Protein AF-A0A354HDQ8-F1 (afdb_monomer_lite)

Radius of gyration: 20.02 Å; chains: 1; bounding box: 55×34×52 Å

Structure (mmCIF, N/CA/C/O backbone):
data_AF-A0A354HDQ8-F1
#
_entry.id   AF-A0A354HDQ8-F1
#
loop_
_atom_site.group_PDB
_atom_site.id
_atom_site.type_symbol
_atom_site.label_atom_id
_atom_site.label_alt_id
_atom_site.label_comp_id
_atom_site.label_asym_id
_atom_site.label_entity_id
_atom_site.label_seq_id
_atom_site.pdbx_PDB_ins_code
_atom_site.Cartn_x
_atom_site.Cartn_y
_atom_site.Cartn_z
_atom_site.occupancy
_atom_site.B_iso_or_equiv
_atom_site.auth_seq_id
_atom_site.auth_comp_id
_atom_site.auth_asym_id
_atom_site.auth_atom_id
_atom_site.pdbx_PDB_model_num
ATOM 1 N N . LYS A 1 1 ? -26.393 16.013 21.758 1.00 36.31 1 LYS A N 1
ATOM 2 C CA . LYS A 1 1 ? -26.424 15.023 20.652 1.00 36.31 1 LYS A CA 1
ATOM 3 C C . LYS A 1 1 ? -25.541 15.597 19.559 1.00 36.31 1 LYS A C 1
ATOM 5 O O . LYS A 1 1 ? -26.061 16.312 18.716 1.00 36.31 1 LYS A O 1
ATOM 10 N N . GLU A 1 2 ? -24.229 15.414 19.644 1.00 42.50 2 GLU A N 1
ATOM 11 C CA . GLU A 1 2 ? -23.310 16.188 18.806 1.00 42.50 2 GLU A CA 1
ATOM 12 C C . GLU A 1 2 ? -22.021 15.408 18.536 1.00 42.50 2 GLU A C 1
ATOM 14 O O . GLU A 1 2 ? -20.944 15.902 18.801 1.00 42.50 2 GLU A O 1
ATOM 19 N N . ASP A 1 3 ? -22.123 14.172 18.032 1.00 46.25 3 ASP A N 1
ATOM 20 C CA . ASP A 1 3 ? -20.923 13.340 17.800 1.00 46.25 3 ASP A CA 1
ATOM 21 C C . ASP A 1 3 ? -20.994 12.441 16.548 1.00 46.25 3 ASP A C 1
ATOM 23 O O . ASP A 1 3 ? -20.038 11.743 16.232 1.00 46.25 3 ASP A O 1
ATOM 27 N N . ALA A 1 4 ? -22.098 12.448 15.787 1.00 50.91 4 ALA A N 1
ATOM 28 C CA . ALA A 1 4 ? -22.224 11.590 14.597 1.00 50.91 4 ALA A CA 1
ATOM 29 C C . ALA A 1 4 ? -21.575 12.196 13.333 1.00 50.91 4 ALA A C 1
ATOM 31 O O . ALA A 1 4 ? -21.009 11.477 12.518 1.00 50.91 4 ALA A O 1
ATOM 32 N N . LYS A 1 5 ? -21.602 13.530 13.179 1.00 45.53 5 LYS A N 1
ATOM 33 C CA . LYS A 1 5 ? -21.113 14.203 11.958 1.00 45.53 5 LYS A CA 1
ATOM 34 C C . LYS A 1 5 ? -19.590 14.243 11.826 1.00 45.53 5 LYS A C 1
ATOM 36 O O . LYS A 1 5 ? -19.091 14.272 10.709 1.00 45.53 5 LYS A O 1
ATOM 41 N N . THR A 1 6 ? -18.854 14.273 12.931 1.00 53.34 6 THR A N 1
ATOM 42 C CA . THR A 1 6 ? -17.383 14.261 12.925 1.00 53.34 6 THR A CA 1
ATOM 43 C C . THR A 1 6 ? -16.855 12.871 12.572 1.00 53.34 6 THR A C 1
ATOM 45 O O . THR A 1 6 ? -16.065 12.744 11.643 1.00 53.34 6 THR A O 1
ATOM 48 N N . GLY A 1 7 ? -17.393 11.813 13.190 1.00 56.94 7 GLY A N 1
ATOM 49 C CA . GLY A 1 7 ? -16.960 10.432 12.935 1.00 56.94 7 GLY A CA 1
ATOM 50 C C . GLY A 1 7 ? -17.197 9.915 11.506 1.00 56.94 7 GLY A C 1
ATOM 51 O O . GLY A 1 7 ? -16.389 9.127 11.008 1.00 56.94 7 GLY A O 1
ATOM 52 N N . GLU A 1 8 ? -18.264 10.360 10.829 1.00 59.41 8 GLU A N 1
ATOM 53 C CA . GLU A 1 8 ? -18.515 10.045 9.409 1.00 59.41 8 GLU A CA 1
ATOM 54 C C . GLU A 1 8 ? -17.535 10.771 8.473 1.00 59.41 8 GLU A C 1
ATOM 56 O O . GLU A 1 8 ? -16.936 10.140 7.601 1.00 59.41 8 GLU A O 1
ATOM 61 N N . VAL A 1 9 ? -17.291 12.067 8.701 1.00 60.66 9 VAL A N 1
ATOM 62 C CA . VAL A 1 9 ? -16.349 12.870 7.897 1.00 60.66 9 VAL A CA 1
ATOM 63 C C . VAL A 1 9 ? -14.912 12.359 8.036 1.00 60.66 9 VAL A C 1
ATOM 65 O O . VAL A 1 9 ? -14.161 12.334 7.058 1.00 60.66 9 VAL A O 1
ATOM 68 N N . ASP A 1 10 ? -14.517 11.925 9.232 1.00 72.69 10 ASP A N 1
ATOM 69 C CA . ASP A 1 10 ? -13.195 11.341 9.468 1.00 72.69 10 ASP A CA 1
ATOM 70 C C . ASP A 1 10 ? -13.047 9.955 8.814 1.00 72.69 10 ASP A C 1
ATOM 72 O O . ASP A 1 10 ? -11.975 9.624 8.298 1.00 72.69 10 ASP A O 1
ATOM 76 N N . ASN A 1 11 ? -14.128 9.167 8.745 1.00 76.56 11 ASN A N 1
ATOM 77 C CA . ASN A 1 11 ? -14.140 7.889 8.029 1.00 76.56 11 ASN A CA 1
ATOM 78 C C . ASN A 1 11 ? -14.019 8.059 6.513 1.00 76.56 11 ASN A C 1
ATOM 80 O O . ASN A 1 11 ? -13.222 7.355 5.893 1.00 76.56 11 ASN A O 1
ATOM 84 N N . GLU A 1 12 ? -14.758 8.994 5.909 1.00 79.81 12 GLU A N 1
ATOM 85 C CA . GLU A 1 12 ? -14.649 9.275 4.471 1.00 79.81 12 GLU A CA 1
ATOM 86 C C . GLU A 1 12 ? -13.236 9.719 4.086 1.00 79.81 12 GLU A C 1
ATOM 88 O O . GLU A 1 12 ? -12.674 9.224 3.107 1.00 79.81 12 GLU A O 1
ATOM 93 N N . LYS A 1 13 ? -12.616 10.598 4.884 1.00 82.06 13 LYS A N 1
ATOM 94 C CA . LYS A 1 13 ? -11.228 11.025 4.656 1.00 82.06 13 LYS A CA 1
ATOM 95 C C . LYS A 1 13 ? -10.245 9.864 4.765 1.00 82.06 13 LYS A C 1
ATOM 97 O O . LYS A 1 13 ? -9.374 9.726 3.907 1.00 82.06 13 LYS A O 1
ATOM 102 N N . ALA A 1 14 ? -10.384 9.025 5.792 1.00 81.38 14 ALA A N 1
ATOM 103 C CA . ALA A 1 14 ? -9.531 7.854 5.969 1.00 81.38 14 ALA A CA 1
ATOM 104 C C . ALA A 1 14 ? -9.691 6.855 4.812 1.00 81.38 14 ALA A C 1
ATOM 106 O O . ALA A 1 14 ? -8.696 6.342 4.300 1.00 81.38 14 ALA A O 1
ATOM 107 N N . LEU A 1 15 ? -10.927 6.615 4.367 1.00 85.69 15 LEU A N 1
ATOM 108 C CA . LEU A 1 15 ? -11.225 5.734 3.241 1.00 85.69 15 LEU A CA 1
ATOM 109 C C . LEU A 1 15 ? -10.657 6.288 1.933 1.00 85.69 15 LEU A C 1
ATOM 111 O O . LEU A 1 15 ? -10.042 5.541 1.175 1.00 85.69 15 LEU A O 1
ATOM 115 N N . SER A 1 16 ? -10.815 7.589 1.683 1.00 86.00 16 SER A N 1
ATOM 116 C CA . SER A 1 16 ? -10.243 8.250 0.509 1.00 86.00 16 SER A CA 1
ATOM 117 C C . SER A 1 16 ? -8.718 8.159 0.507 1.00 86.00 16 SER A C 1
ATOM 119 O O . SER A 1 16 ? -8.133 7.842 -0.524 1.00 86.00 16 SER A O 1
ATOM 121 N N . ALA A 1 17 ? -8.062 8.383 1.649 1.00 83.88 17 ALA A N 1
ATOM 122 C CA . ALA A 1 17 ? -6.611 8.251 1.761 1.00 83.88 17 ALA A CA 1
ATOM 123 C C . ALA A 1 17 ? -6.146 6.804 1.520 1.00 83.88 17 ALA A C 1
ATOM 125 O O . ALA A 1 17 ? -5.163 6.576 0.814 1.00 83.88 17 ALA A O 1
ATOM 126 N N . ALA A 1 18 ? -6.873 5.820 2.057 1.00 84.75 18 ALA A N 1
ATOM 127 C CA . ALA A 1 18 ? -6.582 4.408 1.834 1.00 84.75 18 ALA A CA 1
ATOM 128 C C . ALA A 1 18 ? -6.782 3.995 0.366 1.00 84.75 18 ALA A C 1
ATOM 130 O O . ALA A 1 18 ? -5.967 3.245 -0.168 1.00 84.75 18 ALA A O 1
ATOM 131 N N . GLN A 1 19 ? -7.813 4.517 -0.305 1.00 86.69 19 GLN A N 1
ATOM 132 C CA . GLN A 1 19 ? -8.024 4.333 -1.745 1.00 86.69 19 GLN A CA 1
ATOM 133 C C . GLN A 1 19 ? -6.866 4.917 -2.548 1.00 86.69 19 GLN A C 1
ATOM 135 O O . GLN A 1 19 ? -6.229 4.183 -3.296 1.00 86.69 19 GLN A O 1
ATOM 140 N N . SER A 1 20 ? -6.510 6.184 -2.311 1.00 85.06 20 SER A N 1
ATOM 141 C CA . SER A 1 20 ? -5.371 6.813 -2.986 1.00 85.06 20 SER A CA 1
ATOM 142 C C . SER A 1 20 ? -4.072 6.040 -2.770 1.00 85.06 20 SER A C 1
ATOM 144 O O . SER A 1 20 ? -3.265 5.928 -3.688 1.00 85.06 20 SER A O 1
ATOM 146 N N . PHE A 1 21 ? -3.868 5.462 -1.585 1.00 83.06 21 PHE A N 1
ATOM 147 C CA . PHE A 1 21 ? -2.718 4.608 -1.314 1.00 83.06 21 PHE A CA 1
ATOM 148 C C . PHE A 1 21 ? -2.748 3.303 -2.131 1.00 83.06 21 PHE A C 1
ATOM 150 O O . PHE A 1 21 ? -1.733 2.927 -2.717 1.00 83.06 21 PHE A O 1
ATOM 157 N N . VAL A 1 22 ? -3.899 2.624 -2.201 1.00 86.94 22 VAL A N 1
ATOM 158 C CA . VAL A 1 22 ? -4.090 1.409 -3.015 1.00 86.94 22 VAL A CA 1
ATOM 159 C C . VAL A 1 22 ? -3.864 1.697 -4.499 1.00 86.94 22 VAL A C 1
ATOM 161 O O . VAL A 1 22 ? -3.144 0.948 -5.161 1.00 86.94 22 VAL A O 1
ATOM 164 N N . ASP A 1 23 ? -4.416 2.798 -5.007 1.00 83.81 23 ASP A N 1
ATOM 165 C CA . ASP A 1 23 ? -4.226 3.239 -6.389 1.00 83.81 23 ASP A CA 1
ATOM 166 C C . ASP A 1 23 ? -2.753 3.553 -6.672 1.00 83.81 23 ASP A C 1
ATOM 168 O O . ASP A 1 23 ? -2.183 3.014 -7.621 1.00 83.81 23 ASP A O 1
ATOM 172 N N . SER A 1 24 ? -2.101 4.327 -5.796 1.00 82.38 24 SER A N 1
ATOM 173 C CA . SER A 1 24 ? -0.672 4.658 -5.922 1.00 82.38 24 SER A CA 1
ATOM 174 C C . SER A 1 24 ? 0.205 3.404 -5.948 1.00 82.38 24 SER A C 1
ATOM 176 O O . SER A 1 24 ? 1.128 3.297 -6.755 1.00 82.38 24 SER A O 1
ATOM 178 N N . TYR A 1 25 ? -0.090 2.422 -5.090 1.00 84.94 25 TYR A N 1
ATOM 179 C CA . TYR A 1 25 ? 0.607 1.137 -5.090 1.00 84.94 25 TYR A CA 1
ATOM 180 C C . TYR A 1 25 ? 0.400 0.385 -6.413 1.00 84.94 25 TYR A C 1
ATOM 182 O O . TYR A 1 25 ? 1.362 -0.109 -7.002 1.00 84.94 25 TYR A O 1
ATOM 190 N N . ASN A 1 26 ? -0.841 0.296 -6.898 1.00 84.75 26 ASN A N 1
ATOM 191 C CA . ASN A 1 26 ? -1.173 -0.438 -8.119 1.00 84.75 26 ASN A CA 1
ATOM 192 C C . ASN A 1 26 ? -0.547 0.201 -9.366 1.00 84.75 26 ASN A C 1
ATOM 194 O O . ASN A 1 26 ? -0.105 -0.516 -10.273 1.00 84.75 26 ASN A O 1
ATOM 198 N N . GLU A 1 27 ? -0.487 1.532 -9.406 1.00 83.06 27 GLU A N 1
ATOM 199 C CA . GLU A 1 27 ? 0.177 2.297 -10.459 1.00 83.06 27 GLU A CA 1
ATOM 200 C C . GLU A 1 27 ? 1.690 2.060 -10.441 1.00 83.06 27 GLU A C 1
ATOM 202 O O . GLU A 1 27 ? 2.273 1.721 -11.475 1.00 83.06 27 GLU A O 1
ATOM 207 N N . LEU A 1 28 ? 2.318 2.130 -9.262 1.00 78.25 28 LEU A N 1
ATOM 208 C CA . LEU A 1 28 ? 3.733 1.813 -9.078 1.00 78.25 28 LEU A CA 1
ATOM 209 C C . LEU A 1 28 ? 4.047 0.375 -9.511 1.00 78.25 28 LEU A C 1
ATOM 211 O O . LEU A 1 28 ? 4.993 0.143 -10.266 1.00 78.25 28 LEU A O 1
ATOM 215 N N . TYR A 1 29 ? 3.248 -0.596 -9.067 1.00 81.56 29 TYR A N 1
ATOM 216 C CA . TYR A 1 29 ? 3.413 -2.009 -9.403 1.00 81.56 29 TYR A CA 1
ATOM 217 C C . TYR A 1 29 ? 3.290 -2.253 -10.914 1.00 81.56 29 TYR A C 1
ATOM 219 O O . TYR A 1 29 ? 4.122 -2.937 -11.512 1.00 81.56 29 TYR A O 1
ATOM 227 N N . SER A 1 30 ? 2.296 -1.640 -11.561 1.00 80.88 30 SER A N 1
ATOM 228 C CA . SER A 1 30 ? 2.085 -1.781 -13.007 1.00 80.88 30 SER A CA 1
ATOM 229 C C . SER A 1 30 ? 3.201 -1.106 -13.811 1.00 80.88 30 SER A C 1
ATOM 231 O O . SER A 1 30 ? 3.726 -1.702 -14.752 1.00 80.88 30 SER A O 1
ATOM 233 N N . SER A 1 31 ? 3.617 0.097 -13.407 1.00 73.75 31 SER A N 1
ATOM 234 C CA . SER A 1 31 ? 4.680 0.862 -14.071 1.00 73.75 31 SER A CA 1
ATOM 235 C C . SER A 1 31 ? 6.036 0.166 -13.967 1.00 73.75 31 SER A C 1
ATOM 237 O O . SER A 1 31 ? 6.779 0.073 -14.941 1.00 73.75 31 SER A O 1
ATOM 239 N N . THR A 1 32 ? 6.355 -0.388 -12.797 1.00 72.69 32 THR A N 1
ATOM 240 C CA . THR A 1 32 ? 7.620 -1.100 -12.576 1.00 72.69 32 THR A CA 1
ATOM 241 C C . THR A 1 32 ? 7.683 -2.423 -13.326 1.00 72.69 32 THR A C 1
ATOM 243 O O . THR A 1 32 ? 8.688 -2.704 -13.982 1.00 72.69 32 THR A O 1
ATOM 246 N N . ARG A 1 33 ? 6.600 -3.206 -13.296 1.00 73.44 33 ARG A N 1
ATOM 247 C CA . ARG A 1 33 ? 6.487 -4.476 -14.023 1.00 73.44 33 ARG A CA 1
ATOM 248 C C . ARG A 1 33 ? 6.499 -4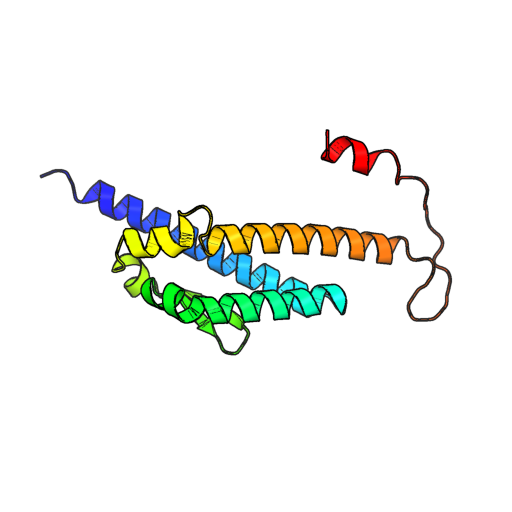.283 -15.545 1.00 73.44 33 ARG A C 1
ATOM 250 O O . ARG A 1 33 ? 7.072 -5.100 -16.257 1.00 73.44 33 ARG A O 1
ATOM 257 N N . GLY A 1 34 ? 5.905 -3.196 -16.043 1.00 71.00 34 GLY A N 1
ATOM 258 C CA . GLY A 1 34 ? 5.862 -2.847 -17.468 1.00 71.00 34 GLY A CA 1
ATOM 259 C C . GLY A 1 34 ? 7.112 -2.140 -18.008 1.00 71.00 34 GLY A C 1
ATOM 260 O O . GLY A 1 34 ? 7.222 -1.953 -19.215 1.00 71.00 34 GLY A O 1
ATOM 261 N N . SER A 1 35 ? 8.064 -1.765 -17.148 1.00 68.88 35 SER A N 1
ATOM 262 C CA . SER A 1 35 ? 9.211 -0.914 -17.513 1.00 68.88 35 SER A CA 1
ATOM 263 C C . SER A 1 35 ? 10.218 -1.536 -18.492 1.00 68.88 35 SER A C 1
ATOM 265 O O . SER A 1 35 ? 11.096 -0.837 -18.990 1.00 68.88 35 SER A O 1
ATOM 267 N N . GLY A 1 36 ? 10.168 -2.852 -18.733 1.00 65.06 36 GLY A N 1
ATOM 268 C CA . GLY A 1 36 ? 11.136 -3.562 -19.584 1.00 65.06 36 GLY A CA 1
ATOM 269 C C . GLY A 1 36 ? 12.566 -3.639 -19.018 1.00 65.06 36 GLY A C 1
ATOM 270 O O . GLY A 1 36 ? 13.441 -4.266 -19.623 1.00 65.06 36 GLY A O 1
ATOM 271 N N . ASN A 1 37 ? 12.815 -3.044 -17.846 1.00 69.69 37 ASN A N 1
ATOM 272 C CA . ASN A 1 37 ? 14.089 -3.077 -17.140 1.00 69.69 37 ASN A CA 1
ATOM 273 C C . ASN A 1 37 ? 14.046 -4.152 -16.043 1.00 69.69 37 ASN A C 1
ATOM 275 O O . ASN A 1 37 ? 13.256 -4.065 -15.104 1.00 69.69 37 ASN A O 1
ATOM 279 N N . SER A 1 38 ? 14.911 -5.164 -16.135 1.00 69.62 38 SER A N 1
ATOM 280 C CA . SER A 1 38 ? 14.932 -6.302 -15.202 1.00 69.62 38 SER A CA 1
ATOM 281 C C . SER A 1 38 ? 15.181 -5.891 -13.748 1.00 69.62 38 SER A C 1
ATOM 283 O O . SER A 1 38 ? 14.625 -6.500 -12.838 1.00 69.62 38 SER A O 1
ATOM 285 N N . THR A 1 39 ? 15.961 -4.832 -13.513 1.00 68.94 39 THR A N 1
ATOM 286 C CA . THR A 1 39 ? 16.235 -4.308 -12.166 1.00 68.94 39 THR A CA 1
ATOM 287 C C . THR A 1 39 ? 14.998 -3.645 -11.564 1.00 68.94 39 THR A C 1
ATOM 289 O O . THR A 1 39 ? 14.715 -3.812 -10.378 1.00 68.94 39 THR A O 1
ATOM 292 N N . VAL A 1 40 ? 14.241 -2.906 -12.378 1.00 72.00 40 VAL A N 1
ATOM 293 C CA . VAL A 1 40 ? 13.000 -2.239 -11.954 1.00 72.00 40 VAL A CA 1
ATOM 294 C C . VAL A 1 40 ? 11.867 -3.261 -11.793 1.00 72.00 40 VAL A C 1
ATOM 296 O O . VAL A 1 40 ? 11.148 -3.226 -10.795 1.00 72.00 40 VAL A O 1
ATOM 299 N N . SER A 1 41 ? 11.767 -4.237 -12.699 1.00 74.81 41 SER A N 1
ATOM 300 C CA . SER A 1 41 ? 10.803 -5.339 -12.605 1.00 74.81 41 SER A CA 1
ATOM 301 C C . SER A 1 41 ? 11.037 -6.194 -11.356 1.00 74.81 41 SER A C 1
ATOM 303 O O . SER A 1 41 ? 10.087 -6.472 -10.629 1.00 74.81 41 SER A O 1
ATOM 305 N N . GLY A 1 42 ? 12.286 -6.534 -11.022 1.00 75.88 42 GLY A N 1
ATOM 306 C CA . GLY A 1 42 ? 12.596 -7.305 -9.811 1.00 75.88 42 GLY A CA 1
ATOM 307 C C . GLY A 1 42 ? 12.202 -6.595 -8.506 1.00 75.88 42 GLY A C 1
ATOM 308 O O . GLY A 1 42 ? 11.858 -7.242 -7.517 1.00 75.88 42 GLY A O 1
ATOM 309 N N . LYS A 1 43 ? 12.174 -5.255 -8.496 1.00 75.88 43 LYS A N 1
ATOM 310 C CA . LYS A 1 43 ? 11.663 -4.480 -7.352 1.00 75.88 43 LYS A CA 1
ATOM 311 C C . LYS A 1 43 ? 10.149 -4.580 -7.214 1.00 75.88 43 LYS A C 1
ATOM 313 O O . LYS A 1 43 ? 9.669 -4.634 -6.087 1.00 75.88 43 LYS A O 1
ATOM 318 N N . SER A 1 44 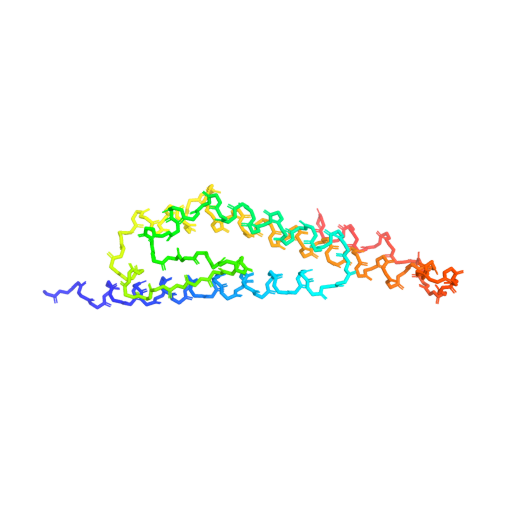? 9.417 -4.661 -8.326 1.00 75.31 44 SER A N 1
ATOM 319 C CA . SER A 1 44 ? 7.968 -4.899 -8.300 1.00 75.31 44 SER A CA 1
ATOM 320 C C . SER A 1 44 ? 7.636 -6.233 -7.622 1.00 75.31 44 SER A C 1
ATOM 322 O O . SER A 1 44 ? 6.749 -6.301 -6.774 1.00 75.31 44 SER A O 1
ATOM 324 N N . GLU A 1 45 ? 8.416 -7.278 -7.914 1.00 81.50 45 GLU A N 1
ATOM 325 C CA . GLU A 1 45 ? 8.261 -8.604 -7.311 1.00 81.50 45 GLU A CA 1
ATOM 326 C C . GLU A 1 45 ? 8.621 -8.599 -5.824 1.00 81.50 45 GLU A C 1
ATOM 328 O O . GLU A 1 45 ? 7.917 -9.198 -5.011 1.00 81.50 45 GLU A O 1
ATOM 333 N N . PHE A 1 46 ? 9.689 -7.888 -5.450 1.00 82.38 46 PHE A N 1
ATOM 334 C CA . PHE A 1 46 ? 10.060 -7.699 -4.050 1.00 82.38 46 PHE A CA 1
ATOM 335 C C . PHE A 1 46 ? 8.953 -6.989 -3.264 1.00 82.38 46 PHE A C 1
ATOM 337 O O . PHE A 1 46 ? 8.552 -7.469 -2.204 1.00 82.38 46 PHE A O 1
ATOM 344 N N . VAL A 1 47 ? 8.430 -5.882 -3.798 1.00 82.19 47 VAL A N 1
ATOM 345 C CA . VAL A 1 47 ? 7.336 -5.131 -3.179 1.00 82.19 47 VAL A CA 1
ATOM 346 C C . VAL A 1 47 ? 6.096 -6.007 -3.030 1.00 82.19 47 VAL A C 1
ATOM 348 O O . VAL A 1 47 ? 5.614 -6.145 -1.911 1.00 82.19 47 VAL A O 1
ATOM 351 N N . ALA A 1 48 ? 5.658 -6.700 -4.086 1.00 85.38 48 ALA A N 1
ATOM 352 C CA . ALA A 1 48 ? 4.511 -7.606 -4.006 1.00 85.38 48 ALA A CA 1
ATOM 353 C C . ALA A 1 48 ? 4.710 -8.729 -2.979 1.00 85.38 48 ALA A C 1
ATOM 355 O O . ALA A 1 48 ? 3.797 -9.043 -2.217 1.00 85.38 48 ALA A O 1
ATOM 356 N N . LYS A 1 49 ? 5.915 -9.305 -2.890 1.00 86.12 49 LYS A N 1
ATOM 357 C CA . LYS A 1 49 ? 6.231 -10.335 -1.891 1.00 86.12 49 LYS A CA 1
ATOM 358 C C . LYS A 1 49 ? 6.129 -9.794 -0.464 1.00 86.12 49 LYS A C 1
ATOM 360 O O . LYS A 1 49 ? 5.591 -10.470 0.413 1.00 86.12 49 LYS A O 1
ATOM 365 N N . MET A 1 50 ? 6.624 -8.581 -0.231 1.00 83.88 50 MET A N 1
ATOM 366 C CA . MET A 1 50 ? 6.502 -7.921 1.067 1.00 83.88 50 MET A CA 1
ATOM 367 C C . MET A 1 50 ? 5.040 -7.596 1.379 1.00 83.88 50 MET A C 1
ATOM 369 O O . MET A 1 50 ? 4.575 -7.878 2.478 1.00 83.88 50 MET A O 1
ATOM 373 N N . THR A 1 51 ? 4.278 -7.105 0.406 1.00 86.69 51 THR A N 1
ATOM 374 C CA . THR A 1 51 ? 2.834 -6.876 0.519 1.00 86.69 51 THR A CA 1
ATOM 375 C C . THR A 1 51 ? 2.071 -8.147 0.883 1.00 86.69 51 THR A C 1
ATOM 377 O O . THR A 1 51 ? 1.253 -8.127 1.804 1.00 86.69 51 THR A O 1
ATOM 380 N N . SER A 1 52 ? 2.391 -9.286 0.263 1.00 87.25 52 SER A N 1
ATOM 381 C CA . SER A 1 52 ? 1.819 -10.581 0.646 1.00 87.25 52 SER A CA 1
ATOM 382 C C . SER A 1 52 ? 2.136 -10.964 2.093 1.00 87.25 52 SER A C 1
ATOM 384 O O . SER A 1 52 ? 1.278 -11.545 2.755 1.00 87.25 52 SER A O 1
ATOM 386 N N . ALA A 1 53 ? 3.304 -10.603 2.632 1.00 87.94 53 ALA A N 1
ATOM 387 C CA . ALA A 1 53 ? 3.619 -10.836 4.045 1.00 87.94 53 ALA A CA 1
ATOM 388 C C . ALA A 1 53 ? 2.738 -9.999 4.997 1.00 87.94 53 ALA A C 1
ATOM 390 O O . ALA A 1 53 ? 2.426 -10.444 6.101 1.00 87.94 53 ALA A O 1
ATOM 391 N N . TYR A 1 54 ? 2.278 -8.822 4.558 1.00 86.88 54 TYR A N 1
ATOM 392 C CA . TYR A 1 54 ? 1.334 -7.974 5.297 1.00 86.88 54 TYR A CA 1
ATOM 393 C C . TYR A 1 54 ? -0.142 -8.293 5.016 1.00 86.88 54 TYR A C 1
ATOM 395 O O . TYR A 1 54 ? -1.012 -7.718 5.672 1.00 86.88 54 TYR A O 1
ATOM 403 N N . SER A 1 55 ? -0.445 -9.233 4.112 1.00 88.88 55 SER A N 1
ATOM 404 C CA . SER A 1 55 ? -1.814 -9.573 3.683 1.00 88.88 55 SER A CA 1
ATOM 405 C C . SER A 1 55 ? -2.778 -9.833 4.841 1.00 88.88 55 SER A C 1
ATOM 407 O O . SER A 1 55 ? -3.896 -9.335 4.823 1.00 88.88 55 SER A O 1
ATOM 409 N N . ASN A 1 56 ? -2.345 -10.540 5.890 1.00 89.44 56 ASN A N 1
ATOM 410 C CA . ASN A 1 56 ? -3.191 -10.819 7.052 1.00 89.44 56 ASN A CA 1
ATOM 411 C C . ASN A 1 56 ? -3.595 -9.534 7.796 1.00 89.44 56 ASN A C 1
ATOM 413 O O . ASN A 1 56 ? -4.744 -9.388 8.198 1.00 89.44 56 ASN A O 1
ATOM 417 N N . LYS A 1 57 ? -2.663 -8.586 7.956 1.00 88.62 57 LYS A N 1
ATOM 418 C CA . LYS A 1 57 ? -2.934 -7.297 8.611 1.00 88.62 57 LYS A CA 1
ATOM 419 C C . LYS A 1 57 ? -3.778 -6.393 7.711 1.00 88.62 57 LYS A C 1
ATOM 421 O O . LYS A 1 57 ? -4.700 -5.752 8.198 1.00 88.62 57 LYS A O 1
ATOM 426 N N . LEU A 1 58 ? -3.501 -6.390 6.408 1.00 89.81 58 LEU A N 1
ATOM 427 C CA . LEU A 1 58 ? -4.282 -5.663 5.405 1.00 89.81 58 LEU A CA 1
ATOM 428 C C . LEU A 1 58 ? -5.736 -6.156 5.357 1.00 89.81 58 LEU A C 1
ATOM 430 O O . LEU A 1 58 ? -6.660 -5.345 5.365 1.00 89.81 58 LEU A O 1
ATOM 434 N N . ALA A 1 59 ? -5.950 -7.471 5.430 1.00 91.50 59 ALA A N 1
ATOM 435 C CA . ALA A 1 59 ? -7.285 -8.060 5.417 1.00 91.50 59 ALA A CA 1
ATOM 436 C C . ALA A 1 59 ? -8.143 -7.593 6.605 1.00 91.50 59 ALA A C 1
ATOM 438 O O . ALA A 1 59 ? -9.349 -7.415 6.457 1.00 91.50 59 ALA A O 1
ATOM 439 N N . LYS A 1 60 ? -7.529 -7.311 7.766 1.00 89.81 60 LYS A N 1
ATOM 440 C CA . LYS A 1 60 ? -8.236 -6.783 8.951 1.00 89.81 60 LYS A CA 1
ATOM 441 C C . LYS A 1 60 ? -8.837 -5.394 8.741 1.00 89.81 60 LYS A C 1
ATOM 443 O O . LYS A 1 60 ? -9.749 -5.024 9.472 1.00 89.81 60 LYS A O 1
ATOM 448 N N . VAL A 1 61 ? -8.323 -4.631 7.780 1.00 89.75 61 VAL A N 1
ATOM 449 C CA . VAL A 1 61 ? -8.851 -3.312 7.406 1.00 89.75 61 VAL A CA 1
ATOM 450 C C . VAL A 1 61 ? -9.590 -3.351 6.067 1.00 89.75 61 VAL A C 1
ATOM 452 O O . VAL A 1 61 ? -9.827 -2.309 5.473 1.00 89.75 61 VAL A O 1
ATOM 455 N N . GLY A 1 62 ? -9.936 -4.537 5.560 1.00 90.50 62 GLY A N 1
ATOM 456 C CA . GLY A 1 62 ? -10.641 -4.679 4.285 1.00 90.50 62 GLY A CA 1
ATOM 457 C C . GLY A 1 62 ? -9.756 -4.533 3.049 1.00 90.50 62 GLY A C 1
ATOM 458 O O . GLY A 1 62 ? -10.277 -4.393 1.948 1.00 90.50 62 GLY A O 1
ATOM 459 N N . ILE A 1 63 ? -8.428 -4.569 3.187 1.00 92.50 63 ILE A N 1
ATOM 460 C CA . ILE A 1 63 ? -7.508 -4.520 2.046 1.00 92.50 63 ILE A CA 1
ATOM 461 C C . ILE A 1 63 ? -7.056 -5.938 1.697 1.00 92.50 63 ILE A C 1
ATOM 463 O O . ILE A 1 63 ? -6.498 -6.651 2.526 1.00 92.50 63 ILE A O 1
ATOM 467 N N . SER A 1 64 ? -7.267 -6.342 0.450 1.00 92.50 64 SER A N 1
ATOM 468 C CA . SER A 1 64 ? -6.886 -7.659 -0.062 1.00 92.50 64 SER A CA 1
ATOM 469 C C . SER A 1 64 ? -5.763 -7.550 -1.087 1.00 92.50 64 SER A C 1
ATOM 471 O O . SER A 1 64 ? -5.697 -6.584 -1.846 1.00 92.50 64 SER A O 1
ATOM 473 N N . VAL A 1 65 ? -4.891 -8.560 -1.113 1.00 90.62 65 VAL A N 1
ATOM 474 C CA . VAL A 1 65 ? -3.838 -8.714 -2.125 1.00 90.62 65 VAL A CA 1
ATOM 475 C C . VAL A 1 65 ? -4.324 -9.730 -3.156 1.00 90.62 65 VAL A C 1
ATOM 477 O O . VAL A 1 65 ? -4.567 -10.885 -2.808 1.00 90.62 65 VAL A O 1
ATOM 480 N N . GLY A 1 66 ? -4.495 -9.301 -4.403 1.00 86.88 66 GLY A N 1
ATOM 481 C CA . GLY A 1 66 ? -4.873 -10.165 -5.518 1.00 86.88 66 GLY A CA 1
ATOM 482 C C . GLY A 1 66 ? -3.731 -11.086 -5.954 1.00 86.88 66 GLY A C 1
ATOM 483 O O . GLY A 1 66 ? -2.557 -10.834 -5.674 1.00 86.88 66 GLY A O 1
ATOM 484 N N . ASN A 1 67 ? -4.063 -12.148 -6.693 1.00 82.31 67 ASN A N 1
ATOM 485 C CA . ASN A 1 67 ? -3.066 -13.074 -7.252 1.00 82.31 67 ASN A CA 1
ATOM 486 C C . ASN A 1 67 ? -2.112 -12.398 -8.250 1.00 82.31 67 ASN A C 1
ATOM 488 O O . ASN A 1 67 ? -1.018 -12.895 -8.499 1.00 82.31 67 ASN A O 1
ATOM 492 N N . ASP A 1 68 ? -2.525 -11.272 -8.823 1.00 81.44 68 ASP A N 1
ATOM 493 C CA . ASP A 1 68 ? -1.726 -10.423 -9.697 1.00 81.44 68 ASP A CA 1
ATOM 494 C C . ASP A 1 68 ? -0.816 -9.448 -8.927 1.00 81.44 68 ASP A C 1
ATOM 496 O O . ASP A 1 68 ? -0.145 -8.629 -9.544 1.00 81.44 68 ASP A O 1
ATOM 500 N N . GLY A 1 69 ? -0.776 -9.529 -7.591 1.00 83.19 69 GLY A N 1
ATOM 501 C CA . GLY A 1 69 ? 0.061 -8.689 -6.732 1.00 83.19 69 GLY A CA 1
ATOM 502 C C . GLY A 1 69 ? -0.504 -7.292 -6.473 1.00 83.19 69 GLY A C 1
ATOM 503 O O . GLY A 1 69 ? 0.129 -6.516 -5.755 1.00 83.19 69 GLY A O 1
ATOM 504 N N . LYS A 1 70 ? -1.681 -6.972 -7.024 1.00 89.50 70 LYS A N 1
ATOM 505 C CA . LYS A 1 70 ? -2.386 -5.704 -6.813 1.00 89.50 70 LYS A CA 1
ATOM 506 C C . LYS A 1 70 ? -3.173 -5.689 -5.512 1.00 89.50 70 LYS A C 1
ATOM 508 O O . LYS A 1 70 ? -3.560 -6.727 -4.981 1.00 89.50 70 LYS A O 1
ATOM 513 N N . LEU A 1 71 ? -3.425 -4.487 -5.011 1.00 90.94 71 LEU A N 1
ATOM 514 C CA . LEU A 1 71 ? -4.260 -4.248 -3.846 1.00 90.94 71 LEU A CA 1
ATOM 515 C C . LEU A 1 71 ? -5.693 -3.914 -4.258 1.00 90.94 71 LEU A C 1
ATOM 517 O O . LEU A 1 71 ? -5.939 -3.282 -5.284 1.00 90.94 71 LEU A O 1
ATOM 521 N N . SER A 1 72 ? -6.644 -4.326 -3.431 1.00 92.81 72 SER A N 1
ATOM 522 C CA . SER A 1 72 ? -8.060 -3.969 -3.534 1.00 92.81 72 SER A CA 1
ATOM 523 C C . SER A 1 72 ? -8.580 -3.598 -2.154 1.00 92.81 72 SER A C 1
ATOM 525 O O . SER A 1 72 ? -8.157 -4.197 -1.168 1.00 92.81 72 SER A O 1
ATOM 527 N N . ILE A 1 73 ? -9.489 -2.628 -2.077 1.00 92.06 73 ILE A N 1
ATOM 528 C CA . ILE A 1 73 ? -10.086 -2.172 -0.819 1.00 92.06 73 ILE A CA 1
ATOM 529 C C . ILE A 1 73 ? -11.592 -2.422 -0.821 1.00 92.06 73 ILE A C 1
ATOM 531 O O . ILE A 1 73 ? -12.311 -1.964 -1.708 1.00 92.06 73 ILE A O 1
ATOM 535 N N . ASP A 1 74 ? -12.060 -3.137 0.194 1.00 93.81 74 ASP A N 1
ATOM 536 C CA . ASP A 1 74 ? -13.470 -3.298 0.506 1.00 93.81 74 ASP A CA 1
ATOM 537 C C . ASP A 1 74 ? -13.915 -2.138 1.402 1.00 93.81 74 ASP A C 1
ATOM 539 O O . ASP A 1 74 ? -13.490 -2.020 2.554 1.00 93.81 74 ASP A O 1
ATOM 543 N N . LYS A 1 75 ? -14.724 -1.233 0.842 1.00 89.12 75 LYS A N 1
ATOM 544 C CA . LYS A 1 75 ? -15.113 0.019 1.512 1.00 89.12 75 LYS A CA 1
ATOM 545 C C . LYS A 1 75 ? -15.899 -0.251 2.794 1.00 89.12 75 LYS A C 1
ATOM 547 O O . LYS A 1 75 ? -15.638 0.392 3.805 1.00 89.12 75 LYS A O 1
ATOM 552 N N . ASP A 1 76 ? -16.802 -1.227 2.756 1.00 88.88 76 ASP A N 1
ATOM 553 C CA . ASP A 1 76 ? -17.628 -1.618 3.897 1.00 88.88 76 ASP A CA 1
ATOM 554 C C . ASP A 1 76 ? -16.763 -2.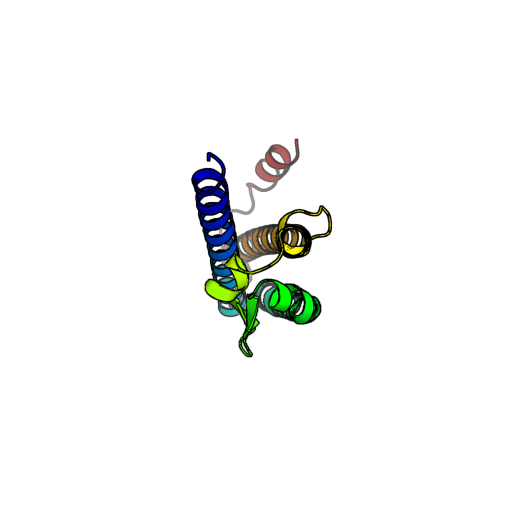148 5.044 1.00 88.88 76 ASP A C 1
ATOM 556 O O . ASP A 1 76 ? -16.845 -1.667 6.174 1.00 88.88 76 ASP A O 1
ATOM 560 N N . THR A 1 77 ? -15.861 -3.085 4.758 1.00 90.19 77 THR A N 1
ATOM 561 C CA . THR A 1 77 ? -14.952 -3.657 5.758 1.00 90.19 77 THR A CA 1
ATOM 562 C C . THR A 1 77 ? -13.981 -2.606 6.294 1.00 90.19 77 THR A C 1
ATOM 564 O O . THR A 1 77 ? -13.705 -2.578 7.493 1.00 90.19 77 THR A O 1
ATOM 567 N N . PHE A 1 78 ? -13.487 -1.702 5.444 1.00 88.75 78 PHE A N 1
ATOM 568 C CA . PHE A 1 78 ? -12.603 -0.620 5.873 1.00 88.75 78 PHE A CA 1
ATOM 569 C C . PHE A 1 78 ? -13.304 0.348 6.833 1.00 88.75 78 PHE A C 1
ATOM 571 O O . PHE A 1 78 ? -12.753 0.666 7.892 1.00 88.75 78 PHE A O 1
ATOM 578 N N . SER A 1 79 ? -14.521 0.786 6.507 1.00 86.12 79 SER A N 1
ATOM 579 C CA . SER A 1 79 ? -15.313 1.677 7.365 1.00 86.12 79 SER A CA 1
ATOM 580 C C . SER A 1 79 ? -15.702 1.011 8.688 1.00 86.12 79 SER A C 1
ATOM 582 O O . SER A 1 79 ? -15.661 1.655 9.734 1.00 86.12 79 SER A O 1
ATOM 584 N N . ASN A 1 80 ? -15.989 -0.294 8.670 1.00 87.44 80 ASN A N 1
ATOM 585 C CA . ASN A 1 80 ? -16.297 -1.072 9.875 1.00 87.44 80 ASN A CA 1
ATOM 586 C C . ASN A 1 80 ? -15.055 -1.505 10.678 1.00 87.44 80 ASN A C 1
ATOM 588 O O . ASN A 1 80 ? -15.190 -2.015 11.791 1.00 87.44 80 ASN A O 1
ATOM 592 N N . SER A 1 81 ? -13.842 -1.324 10.146 1.00 86.56 81 SER A N 1
ATOM 593 C CA . SER A 1 81 ? -12.615 -1.709 10.851 1.00 86.56 81 SER A CA 1
ATOM 594 C C . SER A 1 81 ? -12.325 -0.804 12.057 1.00 86.56 81 SER A C 1
ATOM 596 O O . SER A 1 81 ? -12.749 0.353 12.129 1.00 86.56 81 SER A O 1
ATOM 598 N N . SER A 1 82 ? -11.580 -1.322 13.034 1.00 85.50 82 SER A N 1
ATOM 599 C CA . SER A 1 82 ? -11.183 -0.549 14.216 1.00 85.50 82 SER A CA 1
ATOM 600 C C . SER A 1 82 ? -10.134 0.513 13.866 1.00 85.50 82 SER A C 1
ATOM 602 O O . SER A 1 82 ? -9.226 0.257 13.072 1.00 85.50 82 SER A O 1
ATOM 604 N N . ALA A 1 83 ? -10.189 1.679 14.523 1.00 81.12 83 ALA A N 1
ATOM 605 C CA . ALA A 1 83 ? -9.172 2.729 14.381 1.00 81.12 83 ALA A CA 1
ATOM 606 C C . ALA A 1 83 ? -7.746 2.201 14.622 1.00 81.12 83 ALA A C 1
ATOM 608 O O . ALA A 1 83 ? -6.872 2.452 13.800 1.00 81.12 83 ALA A O 1
ATOM 609 N N . GLU A 1 84 ? -7.537 1.366 15.645 1.00 84.44 84 GLU A N 1
ATOM 610 C CA . GLU A 1 84 ? -6.237 0.731 15.920 1.00 84.44 84 GLU A CA 1
ATOM 611 C C . GLU A 1 84 ? -5.714 -0.122 14.754 1.00 84.44 84 GLU A C 1
ATOM 613 O O . GLU A 1 84 ? -4.513 -0.130 14.476 1.00 84.44 84 GLU A O 1
ATOM 618 N N . ALA A 1 85 ? -6.603 -0.835 14.051 1.00 85.81 85 ALA A N 1
ATOM 619 C CA . ALA A 1 85 ? -6.226 -1.643 12.894 1.00 85.81 85 ALA A CA 1
ATOM 620 C C . ALA A 1 85 ? -5.811 -0.744 11.721 1.00 85.81 85 ALA A C 1
ATOM 622 O O . ALA A 1 85 ? -4.786 -0.993 11.086 1.00 85.81 85 ALA A O 1
ATOM 623 N N . ARG A 1 86 ? -6.555 0.345 11.478 1.00 83.94 86 ARG A N 1
ATOM 624 C CA . ARG A 1 86 ? -6.188 1.351 10.470 1.00 83.94 86 ARG A CA 1
ATOM 625 C C . ARG A 1 86 ? -4.869 2.041 10.818 1.00 83.94 86 ARG A C 1
ATOM 627 O O . ARG A 1 86 ? -4.004 2.163 9.957 1.00 83.94 86 ARG A O 1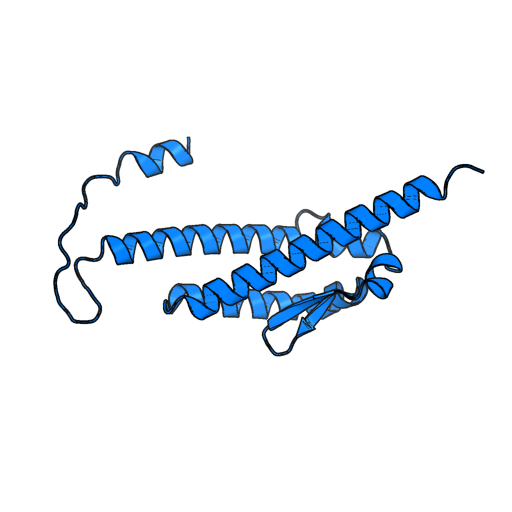
ATOM 634 N N . GLU A 1 87 ? -4.655 2.422 12.073 1.00 83.38 87 GLU A N 1
ATOM 635 C CA . GLU A 1 87 ? -3.396 3.022 12.528 1.00 83.38 87 GLU A CA 1
ATOM 636 C C . GLU A 1 87 ? -2.206 2.062 12.423 1.00 83.38 87 GLU A C 1
ATOM 638 O O . GLU A 1 87 ? -1.094 2.484 12.104 1.00 83.38 87 GLU A O 1
ATOM 643 N N . GLU A 1 88 ? -2.407 0.762 12.642 1.00 84.12 88 GLU A N 1
ATOM 644 C CA . GLU A 1 88 ? -1.355 -0.236 12.441 1.00 84.12 88 GLU A CA 1
ATOM 645 C C . GLU A 1 88 ? -0.884 -0.303 10.977 1.00 84.12 88 GLU A C 1
ATOM 647 O O . GLU A 1 88 ? 0.310 -0.486 10.727 1.00 84.12 88 GLU A O 1
ATOM 652 N N . ILE A 1 89 ? -1.795 -0.109 10.018 1.00 85.00 89 ILE A N 1
ATOM 653 C CA . ILE A 1 89 ? -1.484 -0.135 8.582 1.00 85.00 89 ILE A CA 1
ATOM 654 C C . ILE A 1 89 ? -0.960 1.206 8.066 1.00 85.00 89 ILE A C 1
ATOM 656 O O . ILE A 1 89 ? -0.040 1.202 7.248 1.00 85.00 89 ILE A O 1
ATOM 660 N N . PHE A 1 90 ? -1.509 2.327 8.543 1.00 81.88 90 PHE A N 1
ATOM 661 C CA . PHE A 1 90 ? -1.273 3.655 7.963 1.00 81.88 90 PHE A CA 1
ATOM 662 C C . PHE A 1 90 ? -0.560 4.653 8.883 1.00 81.88 90 PHE A C 1
ATOM 664 O O . PHE A 1 90 ? 0.072 5.581 8.390 1.00 81.88 90 PHE A O 1
ATOM 671 N N . GLY A 1 91 ? -0.679 4.508 10.203 1.00 74.56 91 GLY A N 1
ATOM 672 C CA . GLY A 1 91 ? -0.322 5.563 11.161 1.00 74.56 91 GLY A CA 1
ATOM 673 C C . GLY A 1 91 ? 1.021 5.382 11.870 1.00 74.56 91 GLY A C 1
ATOM 674 O O . GLY A 1 91 ? 1.650 6.357 12.276 1.00 74.56 91 GLY A O 1
ATOM 675 N N . LYS A 1 92 ? 1.495 4.145 12.047 1.00 74.38 92 LYS A N 1
ATOM 676 C CA . LYS A 1 92 ? 2.737 3.877 12.797 1.00 74.38 92 LYS A CA 1
ATOM 677 C C . LYS A 1 92 ? 3.993 4.109 11.945 1.00 74.38 92 LYS A C 1
ATOM 679 O O . LYS A 1 92 ? 4.005 3.857 10.748 1.00 74.38 92 LYS A O 1
ATOM 684 N N . LYS A 1 93 ? 5.108 4.486 12.582 1.00 68.88 93 LYS A N 1
ATOM 685 C CA . LYS A 1 93 ? 6.423 4.665 11.921 1.00 68.88 93 LYS A CA 1
ATOM 686 C C . LYS A 1 93 ? 6.947 3.402 11.214 1.00 68.88 93 LYS A C 1
ATOM 688 O O . LYS A 1 93 ? 7.676 3.509 10.244 1.00 68.88 93 LYS A O 1
ATOM 693 N N . ASN A 1 94 ? 6.552 2.222 11.701 1.00 72.00 94 ASN A N 1
ATOM 694 C CA . ASN A 1 94 ? 6.829 0.911 11.094 1.00 72.00 94 ASN A CA 1
ATOM 695 C C . ASN A 1 94 ? 5.567 0.305 10.458 1.00 72.00 94 ASN A C 1
ATOM 697 O O . ASN A 1 94 ? 5.398 -0.914 10.424 1.00 72.00 94 ASN A O 1
ATOM 701 N N . SER A 1 95 ? 4.620 1.154 10.063 1.00 81.19 95 SER A N 1
ATOM 702 C CA . SER A 1 95 ? 3.401 0.716 9.401 1.00 81.19 95 SER A CA 1
ATOM 703 C C . SER A 1 95 ? 3.692 0.272 7.973 1.00 81.19 95 SER A C 1
ATOM 705 O O . SER A 1 95 ? 4.714 0.622 7.372 1.00 81.19 95 SER A O 1
ATOM 707 N N . TYR A 1 96 ? 2.758 -0.488 7.415 1.00 83.06 96 TYR A N 1
ATOM 708 C CA . TYR A 1 96 ? 2.843 -0.918 6.029 1.00 83.06 96 TYR A CA 1
ATOM 709 C C . TYR A 1 96 ? 2.899 0.276 5.059 1.00 83.06 96 TYR A C 1
ATOM 711 O O . TYR A 1 96 ? 3.664 0.244 4.097 1.00 83.06 96 TYR A O 1
ATOM 719 N N . ALA A 1 97 ? 2.154 1.352 5.333 1.00 80.44 97 ALA A N 1
ATOM 720 C CA . ALA A 1 97 ? 2.158 2.553 4.503 1.00 80.44 97 ALA A CA 1
ATOM 721 C C . ALA A 1 97 ? 3.508 3.287 4.513 1.00 80.44 97 ALA A C 1
ATOM 723 O O . ALA A 1 97 ? 3.966 3.719 3.452 1.00 80.44 97 ALA A O 1
ATOM 724 N N . SER A 1 98 ? 4.176 3.391 5.671 1.00 81.06 98 SER A N 1
ATOM 725 C CA . SER A 1 98 ? 5.537 3.947 5.749 1.00 81.06 98 SER A CA 1
ATOM 726 C C . SER A 1 98 ? 6.520 3.103 4.945 1.00 81.06 98 SER A C 1
ATOM 728 O O . SER A 1 98 ? 7.191 3.636 4.063 1.00 81.06 98 SER A O 1
ATOM 730 N N . PHE A 1 99 ? 6.511 1.783 5.155 1.00 82.56 99 PHE A N 1
ATOM 731 C CA . PHE A 1 99 ? 7.365 0.862 4.408 1.00 82.56 99 PHE A CA 1
ATOM 732 C C . PHE A 1 99 ? 7.144 0.983 2.892 1.00 82.56 99 PHE A C 1
ATOM 734 O O . PHE A 1 99 ? 8.102 1.084 2.128 1.00 82.56 99 PHE A O 1
ATOM 741 N N . MET A 1 100 ? 5.888 1.027 2.437 1.00 79.00 100 MET A N 1
ATOM 742 C CA . MET A 1 100 ? 5.570 1.209 1.018 1.00 79.00 100 MET A CA 1
ATOM 743 C C . MET A 1 100 ? 5.980 2.569 0.471 1.00 79.00 100 MET A C 1
ATOM 745 O O . MET A 1 100 ? 6.446 2.632 -0.662 1.00 79.00 100 MET A O 1
ATOM 749 N N . SER A 1 101 ? 5.876 3.638 1.256 1.00 78.62 101 SER A N 1
ATOM 750 C CA . SER A 1 101 ? 6.330 4.969 0.836 1.00 78.62 101 SER A CA 1
ATOM 751 C C . SER A 1 101 ? 7.850 5.011 0.640 1.00 78.62 101 SER A C 1
ATOM 753 O O . SER A 1 101 ? 8.343 5.580 -0.338 1.00 78.62 101 SER A O 1
ATOM 755 N N . GLU A 1 102 ? 8.605 4.351 1.521 1.00 80.75 102 GLU A N 1
ATOM 756 C CA . GLU A 1 102 ? 10.056 4.189 1.376 1.00 80.75 102 GLU A CA 1
ATOM 757 C C . GLU A 1 102 ? 10.402 3.355 0.136 1.00 80.75 102 GLU A C 1
ATOM 759 O O . GLU A 1 102 ? 11.268 3.745 -0.651 1.00 80.75 102 GLU A O 1
ATOM 764 N N . GLN A 1 103 ? 9.693 2.242 -0.092 1.00 77.56 103 GLN A N 1
ATOM 765 C CA . GLN A 1 103 ? 9.894 1.422 -1.291 1.00 77.56 103 GLN A CA 1
ATOM 766 C C . GLN A 1 103 ? 9.537 2.176 -2.576 1.00 77.56 103 GLN A C 1
ATOM 768 O O . GLN A 1 103 ? 10.276 2.081 -3.554 1.00 77.56 103 GLN A O 1
ATOM 773 N N . ALA A 1 104 ? 8.456 2.956 -2.580 1.00 70.69 104 ALA A N 1
ATOM 774 C CA . ALA A 1 104 ? 8.058 3.788 -3.711 1.00 70.69 104 ALA A CA 1
ATOM 775 C C . ALA A 1 104 ? 9.118 4.847 -4.028 1.00 70.69 104 ALA A C 1
ATOM 777 O O . ALA A 1 104 ? 9.507 5.008 -5.184 1.00 70.69 104 ALA A O 1
ATOM 778 N N . THR A 1 105 ? 9.657 5.505 -2.998 1.00 75.81 105 THR A N 1
ATOM 779 C CA . THR A 1 105 ? 10.750 6.478 -3.141 1.00 75.81 105 THR A CA 1
ATOM 780 C C . THR A 1 105 ? 12.001 5.820 -3.709 1.00 75.81 105 THR A C 1
ATOM 782 O O . THR A 1 105 ? 12.591 6.326 -4.664 1.00 75.81 105 THR A O 1
ATOM 785 N N . ALA A 1 106 ? 12.379 4.658 -3.171 1.00 73.94 106 ALA A N 1
ATOM 786 C CA . ALA A 1 106 ? 13.511 3.894 -3.668 1.00 73.94 106 ALA A CA 1
ATOM 787 C C . ALA A 1 106 ? 13.300 3.519 -5.139 1.00 73.94 106 ALA A C 1
ATOM 789 O O . ALA A 1 106 ? 14.152 3.813 -5.973 1.00 73.94 106 ALA A O 1
ATOM 790 N N . ILE A 1 107 ? 12.157 2.920 -5.482 1.00 70.38 107 ILE A N 1
ATOM 791 C CA . ILE A 1 107 ? 11.801 2.563 -6.858 1.00 70.38 107 ILE A CA 1
ATOM 792 C C . ILE A 1 107 ? 11.874 3.777 -7.780 1.00 70.38 107 ILE A C 1
ATOM 794 O O . ILE A 1 107 ? 12.463 3.660 -8.848 1.00 70.38 107 ILE A O 1
ATOM 798 N N . ASN A 1 108 ? 11.339 4.929 -7.375 1.00 69.50 108 ASN A N 1
ATOM 799 C CA . ASN A 1 108 ? 11.401 6.150 -8.169 1.00 69.50 108 ASN A CA 1
ATOM 800 C C . ASN A 1 108 ? 12.853 6.611 -8.394 1.00 69.50 108 ASN A C 1
ATOM 802 O O . ASN A 1 108 ? 13.235 6.933 -9.516 1.00 69.50 108 ASN A O 1
ATOM 806 N N . ALA A 1 109 ? 13.700 6.576 -7.363 1.00 69.50 109 ALA A N 1
ATOM 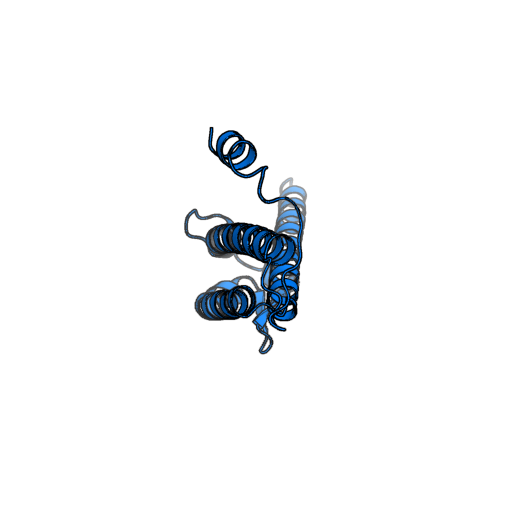807 C CA . ALA A 1 109 ? 15.123 6.890 -7.501 1.00 69.50 109 ALA A CA 1
ATOM 808 C C . ALA A 1 109 ? 15.833 5.923 -8.467 1.00 69.50 109 ALA A C 1
ATOM 810 O O . ALA A 1 109 ? 16.619 6.345 -9.319 1.00 69.50 109 ALA A O 1
ATOM 811 N N . TYR A 1 110 ? 15.520 4.626 -8.391 1.00 67.44 110 TYR A N 1
ATOM 812 C CA . TYR A 1 110 ? 16.056 3.627 -9.317 1.00 67.44 110 TYR A CA 1
ATOM 813 C C . TYR A 1 110 ? 15.516 3.787 -10.735 1.00 67.44 110 TYR A C 1
ATOM 815 O O . TYR A 1 110 ? 16.285 3.624 -11.673 1.00 67.44 110 TYR A O 1
ATOM 823 N N . ALA A 1 111 ? 14.236 4.109 -10.909 1.00 64.38 111 ALA A N 1
ATOM 824 C CA . ALA A 1 111 ? 13.626 4.338 -12.212 1.00 64.38 111 ALA A CA 1
ATOM 825 C C . ALA A 1 111 ? 14.235 5.572 -12.886 1.00 64.38 111 ALA A C 1
ATOM 827 O O . ALA A 1 111 ? 14.605 5.497 -14.051 1.00 64.38 111 ALA A O 1
ATOM 828 N N . GLN A 1 112 ? 14.441 6.663 -12.142 1.00 67.38 112 GLN A N 1
ATOM 829 C CA . GLN A 1 112 ? 15.140 7.852 -12.636 1.00 67.38 112 GLN A CA 1
ATOM 830 C C . GLN A 1 112 ? 16.602 7.557 -12.979 1.00 67.38 112 GLN A C 1
ATOM 832 O O . GLN A 1 112 ? 17.077 7.956 -14.037 1.00 67.38 112 GLN A O 1
ATOM 837 N N . THR A 1 113 ? 17.307 6.802 -12.132 1.00 61.94 113 THR A N 1
ATOM 838 C CA . THR A 1 113 ? 18.694 6.396 -12.405 1.00 61.94 113 THR A CA 1
ATOM 839 C C . THR A 1 113 ? 18.772 5.476 -13.623 1.00 61.94 113 THR A C 1
ATOM 841 O O . THR A 1 113 ? 19.643 5.648 -14.464 1.00 61.94 113 THR A O 1
ATOM 844 N N . ALA A 1 114 ? 17.857 4.516 -13.754 1.00 61.41 114 ALA A N 1
ATOM 845 C CA . ALA A 1 114 ? 17.796 3.604 -14.887 1.00 61.41 114 ALA A CA 1
ATOM 846 C C . ALA A 1 114 ? 17.430 4.335 -16.182 1.00 61.41 114 ALA A C 1
ATOM 848 O O . ALA A 1 114 ? 18.075 4.097 -17.192 1.00 61.41 114 ALA A O 1
ATOM 849 N N . ALA A 1 115 ? 16.458 5.250 -16.151 1.00 61.41 115 ALA A N 1
ATOM 850 C CA . ALA A 1 115 ? 16.099 6.089 -17.291 1.00 61.41 115 ALA A CA 1
ATOM 851 C C . ALA A 1 115 ? 17.253 7.016 -17.689 1.00 61.41 115 ALA A C 1
ATOM 853 O O . ALA A 1 115 ? 17.528 7.179 -18.872 1.00 61.41 115 ALA A O 1
ATOM 854 N N . TYR A 1 116 ? 17.980 7.572 -16.716 1.00 56.00 116 TYR A N 1
ATOM 855 C CA . TYR A 1 116 ? 19.190 8.348 -16.972 1.00 56.00 116 TYR A CA 1
ATOM 856 C C . TYR A 1 116 ? 20.299 7.487 -17.584 1.00 56.00 116 TYR A C 1
ATOM 858 O O . TYR A 1 116 ? 20.920 7.903 -18.556 1.00 56.00 116 TYR A O 1
ATOM 866 N N . LEU A 1 117 ? 20.549 6.294 -17.041 1.00 55.84 117 LEU A N 1
ATOM 867 C CA . LEU A 1 117 ? 21.534 5.355 -17.572 1.00 55.84 117 LEU A CA 1
ATOM 868 C C . LEU A 1 117 ? 21.134 4.803 -18.935 1.00 55.84 117 LEU A C 1
ATOM 870 O O . LEU A 1 117 ? 22.029 4.456 -19.680 1.00 55.84 117 LEU A O 1
ATOM 874 N N . ASP A 1 118 ? 19.850 4.704 -19.267 1.00 57.50 118 ASP A N 1
ATOM 875 C CA . ASP A 1 118 ? 19.367 4.306 -20.593 1.00 57.50 118 ASP A CA 1
ATOM 876 C C . ASP A 1 118 ? 19.517 5.471 -21.586 1.00 57.50 118 ASP A C 1
ATOM 878 O O . ASP A 1 118 ? 20.112 5.308 -22.646 1.00 57.50 118 ASP A O 1
ATOM 882 N N . ALA A 1 119 ? 19.123 6.684 -21.179 1.00 57.28 119 ALA A N 1
ATOM 883 C CA . ALA A 1 119 ? 19.268 7.909 -21.968 1.00 57.28 119 ALA A CA 1
ATOM 884 C C . ALA A 1 119 ? 20.732 8.326 -22.202 1.00 57.28 119 ALA A C 1
ATOM 886 O O . ALA A 1 119 ? 21.036 8.951 -23.215 1.00 57.28 119 ALA A O 1
ATOM 887 N N . ASN A 1 120 ? 21.634 7.992 -21.272 1.00 50.50 120 ASN A N 1
ATOM 888 C CA . ASN A 1 120 ? 23.072 8.271 -21.362 1.00 50.50 120 ASN A CA 1
ATOM 889 C C . ASN A 1 120 ? 23.912 7.006 -21.587 1.00 50.50 120 ASN A C 1
ATOM 891 O O . ASN A 1 120 ? 25.143 7.095 -21.638 1.00 50.50 120 ASN A O 1
ATOM 895 N N . SER A 1 121 ? 23.287 5.831 -21.725 1.00 47.12 121 SER A N 1
ATOM 896 C CA . SER A 1 121 ? 24.001 4.631 -22.153 1.00 47.12 121 SER A CA 1
ATOM 897 C C . SER A 1 121 ? 24.388 4.842 -23.591 1.00 47.12 121 SER A C 1
ATOM 899 O O . SER A 1 121 ? 23.579 4.713 -24.505 1.00 47.12 121 SER A O 1
ATOM 901 N N . THR A 1 122 ? 25.675 5.089 -23.798 1.00 48.19 122 THR A N 1
ATOM 902 C CA . THR A 1 122 ? 26.268 4.907 -25.112 1.00 48.19 122 THR A CA 1
ATOM 903 C C . THR A 1 122 ? 26.020 3.471 -25.565 1.00 48.19 122 THR A C 1
ATOM 905 O O . THR A 1 122 ? 25.642 3.259 -26.699 1.00 48.19 122 THR A O 1
ATOM 908 N N . TYR A 1 123 ? 26.070 2.465 -24.695 1.00 39.88 123 TYR A N 1
ATOM 909 C CA . TYR A 1 123 ? 25.784 1.087 -25.093 1.00 39.88 123 TYR A CA 1
ATOM 910 C C . TYR A 1 123 ? 24.286 0.769 -25.112 1.00 39.88 123 TYR A C 1
ATOM 912 O O . TYR A 1 123 ? 23.702 0.350 -24.116 1.00 39.88 123 TYR A O 1
ATOM 920 N N . THR A 1 124 ? 23.670 0.887 -26.287 1.00 48.47 124 THR A N 1
ATOM 921 C CA . THR A 1 124 ? 22.372 0.248 -26.548 1.00 48.47 124 THR A CA 1
ATOM 922 C C . THR A 1 124 ? 22.514 -1.281 -26.468 1.00 48.47 124 THR A C 1
ATOM 924 O O . THR A 1 124 ? 23.577 -1.826 -26.781 1.00 48.47 124 THR A O 1
ATOM 927 N N . LYS A 1 125 ? 21.440 -2.008 -26.110 1.00 45.38 125 LYS A N 1
ATOM 928 C CA . LYS A 1 125 ? 21.395 -3.494 -26.081 1.00 45.38 125 LYS A CA 1
ATOM 929 C C . LYS A 1 125 ? 21.820 -4.176 -27.402 1.00 45.38 125 LYS A C 1
ATOM 931 O O . LYS A 1 125 ? 22.035 -5.383 -27.406 1.00 45.38 125 LYS A O 1
ATOM 936 N N . SER A 1 126 ? 21.981 -3.412 -28.486 1.00 49.84 126 SER A N 1
ATOM 937 C CA . SER A 1 126 ? 22.462 -3.855 -29.802 1.00 49.84 126 SER A CA 1
ATOM 938 C C . SER A 1 126 ? 23.934 -3.501 -30.092 1.00 49.84 126 SER A C 1
ATOM 940 O O . SER A 1 126 ? 24.367 -3.599 -31.236 1.00 49.84 126 SER A O 1
ATOM 942 N N . GLY A 1 127 ? 24.720 -3.071 -29.098 1.00 39.94 127 GLY A N 1
ATOM 943 C CA . GLY A 1 127 ? 26.159 -2.816 -29.258 1.00 39.94 127 GLY A CA 1
ATOM 944 C C . GLY A 1 127 ? 26.512 -1.566 -30.073 1.00 39.94 127 GLY A C 1
ATOM 945 O O . GLY A 1 127 ? 27.635 -1.453 -30.553 1.00 39.94 127 GLY A O 1
ATOM 946 N N . THR A 1 128 ? 25.579 -0.625 -30.245 1.00 42.72 128 THR A N 1
ATOM 947 C CA . THR A 1 128 ? 25.837 0.641 -30.955 1.00 42.72 128 THR A CA 1
ATOM 948 C C . THR A 1 128 ? 25.901 1.799 -29.969 1.00 42.72 128 THR A C 1
ATOM 950 O O . THR A 1 128 ? 25.004 1.916 -29.130 1.00 42.72 12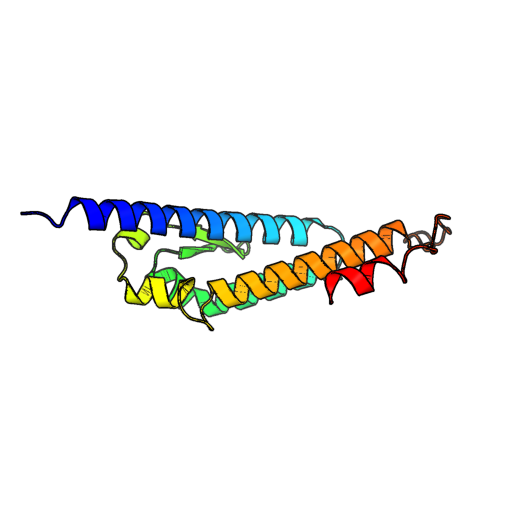8 THR A O 1
ATOM 953 N N . VAL A 1 129 ? 26.941 2.637 -30.097 1.00 40.16 129 VAL A N 1
ATOM 954 C CA . VAL A 1 129 ? 27.177 3.825 -29.265 1.00 40.16 129 VAL A CA 1
ATOM 955 C C . VAL A 1 129 ? 26.163 4.942 -29.557 1.00 40.16 129 VAL A C 1
ATOM 957 O O . VAL A 1 129 ? 26.253 5.598 -30.591 1.00 40.16 129 VAL A O 1
ATOM 960 N N . ALA A 1 130 ? 25.198 5.185 -28.668 1.00 44.38 130 ALA A N 1
ATOM 961 C CA . ALA A 1 130 ? 24.337 6.366 -28.714 1.00 44.38 130 ALA A CA 1
ATOM 962 C C . ALA A 1 130 ? 25.098 7.564 -28.124 1.00 44.38 130 ALA A C 1
ATOM 964 O O . ALA A 1 130 ? 25.323 7.649 -26.918 1.00 44.38 130 ALA A O 1
ATOM 965 N N . SER A 1 131 ? 25.569 8.477 -28.973 1.00 51.28 131 SER A N 1
ATOM 966 C CA . SER A 1 131 ? 26.184 9.717 -28.503 1.00 51.28 131 SER A CA 1
ATOM 967 C C . SER A 1 131 ? 25.101 10.638 -27.944 1.00 51.28 131 SER A C 1
ATOM 969 O O . SER A 1 131 ? 24.166 10.962 -28.670 1.00 51.28 131 SER A O 1
ATOM 971 N N . SER A 1 132 ? 25.213 11.063 -26.678 1.00 44.41 132 SER A N 1
ATOM 972 C CA . SER A 1 132 ? 24.802 12.401 -26.205 1.00 44.41 132 SER A CA 1
ATOM 973 C C . SER A 1 132 ? 25.098 12.635 -24.711 1.00 44.41 132 SER A C 1
ATOM 975 O O . SER A 1 132 ? 24.490 12.029 -23.844 1.00 44.41 132 SER A O 1
ATOM 977 N N . ASN A 1 133 ? 25.991 13.602 -24.452 1.00 43.84 133 ASN A N 1
ATOM 978 C CA . ASN A 1 133 ? 26.017 14.544 -23.315 1.00 43.84 133 ASN A CA 1
ATOM 979 C C . ASN A 1 133 ? 26.209 14.033 -21.865 1.00 43.84 133 ASN A C 1
ATOM 981 O O . ASN A 1 133 ? 25.441 14.355 -20.962 1.00 43.84 133 ASN A O 1
ATOM 985 N N . ALA A 1 134 ? 27.358 13.406 -21.594 1.00 44.09 134 ALA A N 1
ATOM 986 C CA . ALA A 1 134 ? 27.827 13.007 -20.256 1.00 44.09 134 ALA A CA 1
ATOM 987 C C . ALA A 1 134 ? 28.359 14.156 -19.346 1.00 44.09 134 ALA A C 1
ATOM 989 O O . ALA A 1 134 ? 29.198 13.916 -18.479 1.00 44.09 134 ALA A O 1
ATOM 990 N N . SER A 1 135 ? 27.929 15.411 -19.526 1.00 43.53 135 SER A N 1
ATOM 991 C CA . SER A 1 135 ? 28.590 16.581 -18.902 1.00 43.53 135 SER A CA 1
ATOM 992 C C . SER A 1 135 ? 27.853 17.226 -17.714 1.00 43.53 135 SER A C 1
ATOM 994 O O . SER A 1 135 ? 28.343 18.217 -17.184 1.00 43.53 135 SER A O 1
ATOM 996 N N . ALA A 1 136 ? 26.707 16.702 -17.260 1.00 44.06 136 ALA A N 1
ATOM 997 C CA . ALA A 1 136 ? 25.860 17.381 -16.257 1.00 44.06 136 ALA A CA 1
ATOM 998 C C . ALA A 1 136 ? 25.920 16.812 -14.816 1.00 44.06 136 ALA A C 1
ATOM 1000 O O . ALA A 1 136 ? 25.220 17.300 -13.928 1.00 44.06 136 ALA A O 1
ATOM 1001 N N . LEU A 1 137 ? 26.736 15.782 -14.556 1.00 47.53 137 LEU A N 1
ATOM 1002 C CA . LEU A 1 137 ? 26.616 14.956 -13.342 1.00 47.53 137 LEU A CA 1
ATOM 1003 C C . LEU A 1 137 ? 27.082 15.595 -12.023 1.00 47.53 137 LEU A C 1
ATOM 1005 O O . LEU A 1 137 ? 26.645 15.153 -10.965 1.00 47.53 137 LEU A O 1
ATOM 1009 N N . SER A 1 138 ? 27.917 16.632 -12.028 1.00 44.38 138 SER A N 1
ATOM 1010 C CA . SER A 1 138 ? 28.425 17.219 -10.775 1.00 44.38 138 SER A CA 1
ATOM 1011 C C . SER A 1 138 ? 27.515 18.292 -10.159 1.00 44.38 138 SER A C 1
ATOM 1013 O O . SER A 1 138 ? 27.653 18.578 -8.974 1.00 44.38 138 SER A O 1
ATOM 1015 N N . GLY A 1 139 ? 26.571 18.868 -10.913 1.00 38.81 139 GLY A N 1
ATOM 1016 C CA . GLY A 1 139 ? 25.731 19.974 -10.427 1.00 38.81 139 GLY A CA 1
ATOM 1017 C C . GLY A 1 139 ? 24.415 19.551 -9.765 1.00 38.81 139 GLY A C 1
ATOM 1018 O O . GLY A 1 139 ? 23.973 20.184 -8.811 1.00 38.81 139 GLY A O 1
ATOM 1019 N N . VAL A 1 140 ? 23.782 18.476 -10.247 1.00 43.47 140 VAL A N 1
ATOM 1020 C CA . VAL A 1 140 ? 22.398 18.132 -9.857 1.00 43.47 140 VAL A CA 1
ATOM 1021 C C . VAL A 1 140 ? 22.340 17.247 -8.608 1.00 43.47 140 VAL A C 1
ATOM 1023 O O . VAL A 1 140 ? 21.452 17.430 -7.780 1.00 43.47 140 VAL A O 1
ATOM 1026 N N . LEU A 1 141 ? 23.312 16.343 -8.413 1.00 40.75 141 LEU A N 1
ATOM 1027 C CA . LEU A 1 141 ? 23.356 15.497 -7.211 1.00 40.75 141 LEU A CA 1
ATOM 1028 C C . LEU A 1 141 ? 23.688 16.279 -5.930 1.00 40.75 141 LEU A C 1
ATOM 1030 O O . LEU A 1 141 ? 23.270 15.863 -4.853 1.00 40.75 141 LEU A O 1
ATOM 1034 N N . TYR A 1 142 ? 24.408 17.403 -6.022 1.00 34.28 142 TYR A N 1
ATOM 1035 C CA . TYR A 1 142 ? 24.755 18.198 -4.839 1.00 34.28 142 TYR A CA 1
ATOM 1036 C C . TYR A 1 142 ? 23.550 18.987 -4.296 1.00 34.28 142 TYR A C 1
ATOM 1038 O O . TYR A 1 142 ? 23.349 19.044 -3.090 1.00 34.28 142 TYR A O 1
ATOM 1046 N N . ASN A 1 143 ? 22.692 19.519 -5.173 1.00 33.47 143 ASN A N 1
ATOM 1047 C CA . ASN A 1 143 ? 21.584 20.407 -4.790 1.00 33.47 143 ASN A CA 1
ATOM 1048 C C . ASN A 1 143 ? 20.309 19.675 -4.319 1.00 33.47 143 ASN A C 1
ATOM 1050 O O . ASN A 1 143 ? 19.308 20.313 -4.008 1.00 33.47 143 ASN A O 1
ATOM 1054 N N . GLN A 1 144 ? 20.293 18.339 -4.328 1.00 38.72 144 GLN A N 1
ATOM 1055 C CA . GLN A 1 144 ? 19.176 17.550 -3.787 1.00 38.72 144 GLN A CA 1
ATOM 1056 C C . GLN A 1 144 ? 19.521 16.836 -2.475 1.00 38.72 144 GLN A C 1
ATOM 1058 O O . GLN A 1 144 ? 18.668 16.146 -1.920 1.00 38.72 144 GLN A O 1
ATOM 1063 N N . LEU A 1 145 ? 20.750 17.002 -1.975 1.00 39.31 145 LEU A N 1
ATOM 1064 C CA . LEU A 1 145 ? 21.210 16.400 -0.721 1.00 39.31 145 LEU A CA 1
ATOM 1065 C C . LEU A 1 145 ? 21.754 17.421 0.295 1.00 39.31 145 LEU A C 1
ATOM 1067 O O . LEU A 1 145 ? 22.077 17.011 1.409 1.00 39.31 145 LEU A O 1
ATOM 1071 N N . PHE A 1 146 ? 21.798 18.716 -0.046 1.00 38.66 146 PHE A N 1
ATOM 1072 C CA . PHE A 1 146 ? 22.117 19.820 0.867 1.00 38.66 146 PHE A CA 1
ATOM 1073 C C . PHE A 1 146 ? 21.234 21.036 0.593 1.00 38.66 146 PHE A C 1
ATOM 1075 O O . PHE A 1 146 ? 21.080 21.383 -0.601 1.00 38.66 146 PHE A O 1
#

Secondary structure (DSSP, 8-state):
---HHHHHHHHHHHHHHHHHHHHHHHHHHHHHHHS--HHHHHHHHHHHHHHHHHHHHHHTTTEEE-TTS-EEE-HHHHHHS-HHHHHHHHTSTTSHHHHHHHHHHHHHHHHHHHHHHHHT-SB-TTS-B----TT-HHHHTTTTT-

Sequence (146 aa):
KEDAKTGEVDNEKALSAAQSFVDSYNELYSSTRGSGNSTVSGKSEFVAKMTSAYSNKLAKVGISVGNDGKLSIDKDTFSNSSAEAREEIFGKKNSYASFMSEQATAINAYAQTAAYLDANSTYTKSGTVASSNASALSGVLYNQLF

pLDDT: mean 71.4, std 17.28, range [33.47, 93.81]

Foldseek 3Di:
DPDPVVLVVVLVVLLVVVVVLLVLLQCQLCCQCPVPDPVSNVLSVVLLVVVVVCQVLCVLLQWHQDPSSGIDHDSVSNSVHDPVSSCQQPPDCPHVSVVVVVSSVVSVVVSVVVVVCQVCVLQDPVRHGDDDDPDDPPPPVVVVPD